Protein AF-A0A2G9PA50-F1 (afdb_monomer)

Solvent-accessible surface area (backbone atoms only — not comparable to full-atom values): 10195 Å² total; per-residue (Å²): 135,83,80,86,77,52,74,64,54,40,51,51,51,49,48,39,76,73,44,72,82,61,52,58,67,57,52,12,60,76,69,74,50,50,51,67,56,50,53,52,49,54,52,47,37,40,75,73,55,75,48,76,77,87,80,82,91,75,66,49,56,86,72,47,37,70,31,37,37,42,33,38,32,28,50,46,77,94,44,42,70,61,52,53,60,56,49,63,70,38,89,47,39,78,44,73,38,86,47,90,74,94,30,49,32,40,33,34,34,49,26,65,35,69,67,56,46,53,48,44,52,65,60,76,61,60,46,97,54,46,78,46,77,47,78,42,73,62,89,74,85,91,77,90,74,92,76,72,82,46,86,86,62,73,86,64,90,68,71,77,76,82,80,82,127

pLDDT: mean 89.15, std 16.82, range [33.66, 98.56]

Sequence (165 aa):
MHMELDTLDYNILHELERDSRTKLKTLARTLRTSITTVNNRIRKLRKEGIIQAFSAKLNYEELGYTVKAVIGVSIQKQHIITFETELSRHPNVTCVYDVTGTFDSVIVTRFRSVRELDSFLKTDLVRPYITETQTFIVLNTRKEDFRIPAAGTKLKKTGMPPIHS

Radius of gyration: 20.09 Å; Cα contacts (8 Å, |Δi|>4): 176; chains: 1; bounding box: 46×31×51 Å

Nearest PDB structures (foldseek):
  2zny-assembly2_C  TM=9.679E-01  e=2.237E-13  Pyrococcus horikoshii
  8q90-assembly1_B  TM=9.480E-01  e=1.544E-13  Haloferax mediterranei
  2cfx-assembly1_C  TM=8.971E-01  e=5.650E-13  Bacillus subtilis
  1i1g-assembly1_A  TM=9.157E-01  e=4.539E-11  Pyrococcus furiosus
  2dbb-assembly1_B  TM=9.017E-01  e=5.812E-11  Pyrococcus horikoshii OT3

Mean predicted aligned error: 6.85 Å

Structure (mmCIF, N/CA/C/O backbone):
data_AF-A0A2G9PA50-F1
#
_entry.id   AF-A0A2G9PA50-F1
#
loop_
_atom_site.group_PDB
_atom_site.id
_atom_site.type_symbol
_atom_site.label_atom_id
_atom_site.label_alt_id
_atom_site.label_comp_id
_atom_site.label_asym_id
_atom_site.label_entity_id
_atom_site.label_seq_id
_atom_site.pdbx_PDB_ins_code
_atom_site.Cartn_x
_atom_site.Cartn_y
_atom_site.Cartn_z
_atom_site.occupancy
_atom_site.B_iso_or_equiv
_atom_site.auth_seq_id
_atom_site.auth_comp_id
_atom_site.auth_asym_id
_atom_site.auth_atom_id
_atom_site.pdbx_PDB_model_num
ATOM 1 N N . MET A 1 1 ? 10.309 2.564 20.642 1.00 42.56 1 MET A N 1
ATOM 2 C CA . MET A 1 1 ? 9.505 2.412 21.874 1.00 42.56 1 MET A CA 1
ATOM 3 C C . MET A 1 1 ? 8.164 1.828 21.446 1.00 42.56 1 MET A C 1
ATOM 5 O O . MET A 1 1 ? 7.463 2.498 20.702 1.00 42.56 1 MET A O 1
ATOM 9 N N . HIS A 1 2 ? 7.858 0.570 21.771 1.00 57.62 2 HIS A N 1
ATOM 10 C CA . HIS A 1 2 ? 6.557 -0.019 21.432 1.00 57.62 2 HIS A CA 1
ATOM 11 C C . HIS A 1 2 ? 5.571 0.277 22.562 1.00 57.62 2 HIS A C 1
ATOM 13 O O . HIS A 1 2 ? 5.845 -0.049 23.713 1.00 57.62 2 HIS A O 1
ATOM 19 N N . MET A 1 3 ? 4.440 0.908 22.240 1.00 75.94 3 MET A N 1
ATOM 20 C CA . MET A 1 3 ? 3.298 0.937 23.149 1.00 75.94 3 MET A CA 1
ATOM 21 C C . MET A 1 3 ? 2.766 -0.490 23.292 1.00 75.94 3 MET A C 1
ATOM 23 O O . MET A 1 3 ? 2.434 -1.114 22.284 1.00 75.94 3 MET A O 1
ATOM 27 N N . GLU A 1 4 ? 2.655 -0.991 24.520 1.00 83.56 4 GLU A N 1
ATOM 28 C CA . GLU A 1 4 ? 1.897 -2.217 24.767 1.00 83.56 4 GLU A CA 1
ATOM 29 C C . GLU A 1 4 ? 0.411 -1.941 24.521 1.00 83.56 4 GLU A C 1
ATOM 31 O O . GLU A 1 4 ? -0.194 -1.070 25.154 1.00 83.56 4 GLU A O 1
ATOM 36 N N . LEU A 1 5 ? -0.148 -2.653 23.544 1.00 89.81 5 LEU A N 1
ATOM 37 C CA . LEU A 1 5 ? -1.568 -2.640 23.229 1.00 89.81 5 LEU A CA 1
ATOM 38 C C . LEU A 1 5 ? -2.284 -3.665 24.096 1.00 89.81 5 LEU A C 1
ATOM 40 O O . LEU A 1 5 ? -1.869 -4.823 24.164 1.00 89.81 5 LEU A O 1
ATOM 44 N N . ASP A 1 6 ? -3.382 -3.251 24.719 1.00 90.94 6 ASP A N 1
ATOM 45 C CA . ASP A 1 6 ? -4.252 -4.185 25.424 1.00 90.94 6 ASP A CA 1
ATOM 46 C C . ASP A 1 6 ? -5.339 -4.759 24.498 1.00 90.94 6 ASP A C 1
ATOM 48 O O . ASP A 1 6 ? -5.527 -4.347 23.349 1.00 90.94 6 ASP A O 1
ATOM 52 N N . THR A 1 7 ? -6.086 -5.740 25.004 1.00 91.06 7 THR A N 1
ATOM 53 C CA . THR A 1 7 ? -7.168 -6.401 24.261 1.00 91.06 7 THR A CA 1
ATOM 54 C C . THR A 1 7 ? -8.231 -5.419 23.758 1.00 91.06 7 THR A C 1
ATOM 56 O O . THR A 1 7 ? -8.817 -5.638 22.697 1.00 91.06 7 THR A O 1
ATOM 59 N N . LEU A 1 8 ? -8.507 -4.338 24.497 1.00 92.81 8 LEU A N 1
ATOM 60 C CA . LEU A 1 8 ? -9.480 -3.337 24.068 1.00 92.81 8 LEU A CA 1
ATOM 61 C C . LEU A 1 8 ? -8.948 -2.556 22.865 1.00 92.81 8 LEU A C 1
ATOM 63 O O . LEU A 1 8 ? -9.706 -2.336 21.923 1.00 92.81 8 LEU A O 1
ATOM 67 N N . ASP A 1 9 ? -7.668 -2.185 22.863 1.00 93.69 9 ASP A N 1
ATOM 68 C CA . ASP A 1 9 ? -7.044 -1.497 21.731 1.00 93.69 9 ASP A CA 1
ATOM 69 C C . ASP A 1 9 ? -7.093 -2.352 20.452 1.00 93.69 9 ASP A C 1
ATOM 71 O O . ASP A 1 9 ? -7.505 -1.858 19.400 1.00 93.69 9 ASP A O 1
ATOM 75 N N . TYR A 1 10 ? -6.776 -3.651 20.543 1.00 92.31 10 TYR A N 1
ATOM 76 C CA . TYR A 1 10 ? -6.896 -4.575 19.406 1.00 92.31 10 TYR A CA 1
ATOM 77 C C . TYR A 1 10 ? -8.334 -4.705 18.895 1.00 92.31 10 TYR A C 1
ATOM 79 O O . TYR A 1 10 ? -8.563 -4.683 17.686 1.00 92.31 10 TYR A O 1
ATOM 87 N N . ASN A 1 11 ? -9.318 -4.794 19.794 1.00 92.06 11 ASN A N 1
ATOM 88 C CA . ASN A 1 11 ? -10.723 -4.869 19.395 1.00 92.06 11 ASN A CA 1
ATOM 89 C C . ASN A 1 11 ? -11.213 -3.561 18.749 1.00 92.06 11 ASN A C 1
ATOM 91 O O . ASN A 1 11 ? -12.003 -3.601 17.807 1.00 92.06 11 ASN A O 1
ATOM 95 N N . ILE A 1 12 ? -10.737 -2.402 19.218 1.00 93.94 12 ILE A N 1
ATOM 96 C CA . ILE A 1 12 ? -11.018 -1.106 18.583 1.00 93.94 12 ILE A CA 1
ATOM 97 C C . ILE A 1 12 ? -10.452 -1.083 17.163 1.00 93.94 12 ILE A C 1
ATOM 99 O O . ILE A 1 12 ? -11.172 -0.718 16.236 1.00 93.94 12 ILE A O 1
ATOM 103 N N . LEU A 1 13 ? -9.191 -1.487 16.985 1.00 93.00 13 LEU A N 1
ATOM 104 C CA . LEU A 1 13 ? -8.556 -1.548 15.667 1.00 93.00 13 LEU A CA 1
ATOM 105 C C . LEU A 1 13 ? -9.328 -2.475 14.724 1.00 93.00 13 LEU A C 1
ATOM 107 O O . LEU A 1 13 ? -9.636 -2.075 13.606 1.00 93.00 13 LEU A O 1
ATOM 111 N N . HIS A 1 14 ? -9.728 -3.655 15.203 1.00 90.94 14 HIS A N 1
ATOM 112 C CA . HIS A 1 14 ? -10.507 -4.615 14.423 1.00 90.94 14 HIS A CA 1
ATOM 1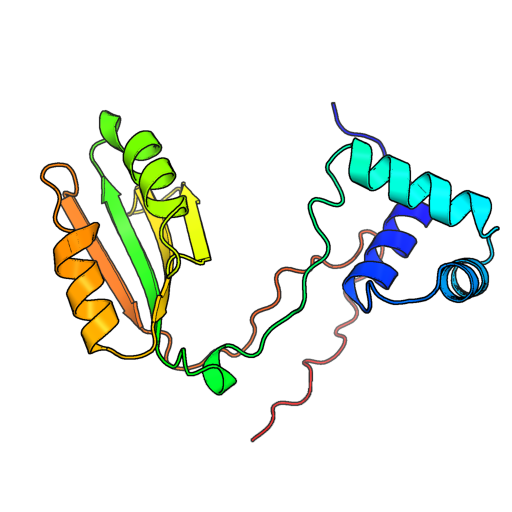13 C C . HIS A 1 14 ? -11.841 -4.039 13.925 1.00 90.94 14 HIS A C 1
ATOM 115 O O . HIS A 1 14 ? -12.188 -4.165 12.751 1.00 90.94 14 HIS A O 1
ATOM 121 N N . GLU A 1 15 ? -12.593 -3.376 14.805 1.00 91.62 15 GLU A N 1
ATOM 122 C CA . GLU A 1 15 ? -13.871 -2.770 14.428 1.00 91.62 15 GLU A CA 1
ATOM 123 C C . GLU A 1 15 ? -13.689 -1.599 13.449 1.00 91.62 15 GLU A C 1
ATOM 125 O O . GLU A 1 15 ? -14.478 -1.454 12.513 1.00 91.62 15 GLU A O 1
ATOM 130 N N . LEU A 1 16 ? -12.635 -0.792 13.616 1.00 92.25 16 LEU A N 1
ATOM 131 C CA . LEU A 1 16 ? -12.330 0.330 12.723 1.00 92.25 16 LEU A CA 1
ATOM 132 C C . LEU A 1 16 ? -11.808 -0.116 11.350 1.00 92.25 16 LEU A C 1
ATOM 134 O O . LEU A 1 16 ? -12.130 0.521 10.350 1.00 92.25 16 LEU A O 1
ATOM 138 N N . GLU A 1 17 ? -11.041 -1.205 11.277 1.00 91.00 17 GLU A N 1
ATOM 139 C CA . GLU A 1 17 ? -10.624 -1.823 10.010 1.00 91.00 17 GLU A CA 1
ATOM 140 C C . GLU A 1 17 ? -11.799 -2.435 9.235 1.00 91.00 17 GLU A C 1
ATOM 142 O O . GLU A 1 17 ? -11.739 -2.595 8.008 1.00 91.00 17 GLU A O 1
ATOM 147 N N . ARG A 1 18 ? -12.870 -2.811 9.943 1.00 88.25 18 ARG A N 1
ATOM 148 C CA . ARG A 1 18 ? -14.111 -3.283 9.329 1.00 88.25 18 ARG A CA 1
ATOM 149 C C . ARG A 1 18 ? -14.952 -2.122 8.810 1.00 88.25 18 ARG A C 1
ATOM 151 O O . ARG A 1 18 ? -15.366 -2.157 7.655 1.00 88.25 18 ARG A O 1
ATOM 158 N N . ASP A 1 19 ? -15.214 -1.129 9.656 1.00 90.56 19 ASP A N 1
ATOM 159 C CA . ASP A 1 19 ? -15.923 0.095 9.284 1.00 90.56 19 ASP A CA 1
ATOM 160 C C . ASP A 1 19 ? -15.496 1.267 10.178 1.00 90.56 19 ASP A C 1
ATOM 162 O O . ASP A 1 19 ? -15.993 1.466 11.294 1.00 90.56 19 ASP A O 1
ATOM 166 N N . SER A 1 20 ? -14.608 2.102 9.642 1.00 92.44 20 SER A N 1
ATOM 167 C CA . SER A 1 20 ? -14.090 3.292 10.317 1.00 92.44 20 SER A CA 1
ATOM 168 C C . SER A 1 20 ? -15.137 4.393 10.522 1.00 92.44 20 SER A C 1
ATOM 170 O O . SER A 1 20 ? -14.916 5.303 11.323 1.00 92.44 20 SER A O 1
ATOM 172 N N . ARG A 1 21 ? -16.293 4.319 9.845 1.00 93.94 21 ARG A N 1
ATOM 173 C CA . ARG A 1 21 ? -17.409 5.269 9.995 1.00 93.94 21 ARG A CA 1
ATOM 174 C C . ARG A 1 21 ? -18.371 4.874 11.115 1.00 93.94 21 ARG A C 1
ATOM 176 O O . ARG A 1 21 ? -19.328 5.609 11.385 1.00 93.94 21 ARG A O 1
ATOM 183 N N . THR A 1 22 ? -18.131 3.747 11.786 1.00 93.69 22 THR A N 1
ATOM 184 C CA . THR A 1 22 ? -18.955 3.295 12.908 1.00 93.69 22 THR A CA 1
ATOM 185 C C . THR A 1 22 ? -19.028 4.371 13.995 1.00 93.69 22 THR A C 1
ATOM 187 O O . THR A 1 22 ? -18.018 4.859 14.502 1.00 93.69 22 THR A O 1
ATOM 190 N N . LYS A 1 23 ? -20.250 4.736 14.407 1.00 96.06 23 LYS A N 1
ATOM 191 C CA . LYS A 1 23 ? -20.467 5.724 15.477 1.00 96.06 23 LYS A CA 1
ATOM 192 C C . LYS A 1 23 ? -19.811 5.251 16.780 1.00 96.06 23 LYS A C 1
ATOM 194 O O . LYS A 1 23 ? -20.035 4.118 17.204 1.00 96.06 23 LYS A O 1
ATOM 199 N N . LEU A 1 24 ? -19.127 6.153 17.492 1.00 96.50 24 LEU A N 1
ATOM 200 C CA . LEU A 1 24 ? -18.477 5.848 18.780 1.00 96.50 24 LEU A CA 1
ATOM 201 C C . LEU A 1 24 ? -19.429 5.217 19.809 1.00 96.50 24 LEU A C 1
ATOM 203 O O . LEU A 1 24 ? -19.030 4.323 20.546 1.00 96.50 24 LEU A O 1
ATOM 207 N N . LYS A 1 25 ? -20.704 5.633 19.832 1.00 97.06 25 LYS A N 1
ATOM 208 C CA . LYS A 1 25 ? -21.742 5.026 20.686 1.00 97.06 25 LYS A CA 1
ATOM 209 C C . LYS A 1 25 ? -21.957 3.542 20.376 1.00 97.06 25 LYS A C 1
ATOM 211 O O . LYS A 1 25 ? -22.135 2.744 21.292 1.00 97.06 25 LYS A O 1
ATOM 216 N N . THR A 1 26 ? -21.939 3.179 19.096 1.00 96.12 26 THR A N 1
ATOM 217 C CA . THR A 1 26 ? -22.078 1.791 18.648 1.00 96.12 26 THR A CA 1
ATOM 218 C C . THR A 1 26 ? -20.839 0.988 19.023 1.00 96.12 26 THR A C 1
ATOM 220 O O . THR A 1 26 ? -20.992 -0.060 19.638 1.00 96.12 26 THR A O 1
ATOM 223 N N . LEU A 1 27 ? -19.639 1.515 18.746 1.00 95.50 27 LEU A N 1
ATOM 224 C CA . LEU A 1 27 ? -18.365 0.900 19.143 1.00 95.50 27 LEU A CA 1
ATOM 225 C C . LEU A 1 27 ? -18.314 0.630 20.650 1.00 95.50 27 LEU A C 1
ATOM 227 O O . LEU A 1 27 ? -18.071 -0.494 21.069 1.00 95.50 27 LEU A O 1
ATOM 231 N N . ALA A 1 28 ? -18.617 1.638 21.469 1.00 96.81 28 ALA A N 1
ATOM 232 C CA . ALA A 1 28 ? -18.623 1.528 22.925 1.00 96.81 28 ALA A CA 1
ATOM 233 C C . ALA A 1 28 ? -19.580 0.436 23.424 1.00 96.81 28 ALA A C 1
ATOM 235 O O . ALA A 1 28 ? -19.211 -0.375 24.272 1.00 96.81 28 ALA A O 1
ATOM 236 N N . ARG A 1 29 ? -20.786 0.360 22.843 1.00 96.50 29 ARG A N 1
ATOM 237 C CA . ARG A 1 29 ? -21.761 -0.693 23.151 1.00 96.50 29 ARG A CA 1
ATOM 238 C C . ARG A 1 29 ? -21.244 -2.082 22.762 1.00 96.50 29 ARG A C 1
ATOM 240 O O . ARG A 1 29 ? -21.337 -2.995 23.575 1.00 96.50 29 ARG A O 1
ATOM 247 N N . THR A 1 30 ? -20.701 -2.240 21.553 1.00 93.38 30 THR A N 1
ATOM 248 C CA . THR A 1 30 ? -20.140 -3.514 21.065 1.00 93.38 30 THR A CA 1
ATOM 249 C C . THR A 1 30 ? -18.985 -3.986 21.948 1.00 93.38 30 THR A C 1
ATOM 251 O O . THR A 1 30 ? -18.931 -5.150 22.331 1.00 93.38 30 THR A O 1
ATOM 254 N N . LEU A 1 31 ? -18.107 -3.060 22.335 1.00 95.00 31 LEU A N 1
ATOM 255 C CA . LEU A 1 31 ? -16.908 -3.319 23.131 1.00 95.00 31 LEU A CA 1
ATOM 256 C C . LEU A 1 31 ? -17.161 -3.310 24.646 1.00 95.00 31 LEU A C 1
ATOM 258 O O . LEU A 1 31 ? -16.215 -3.433 25.420 1.00 95.00 31 LEU A O 1
ATOM 262 N N . ARG A 1 32 ? -18.423 -3.154 25.074 1.00 95.69 32 ARG A N 1
ATOM 263 C CA . ARG A 1 32 ? -18.851 -3.119 26.484 1.00 95.69 32 ARG A CA 1
ATOM 264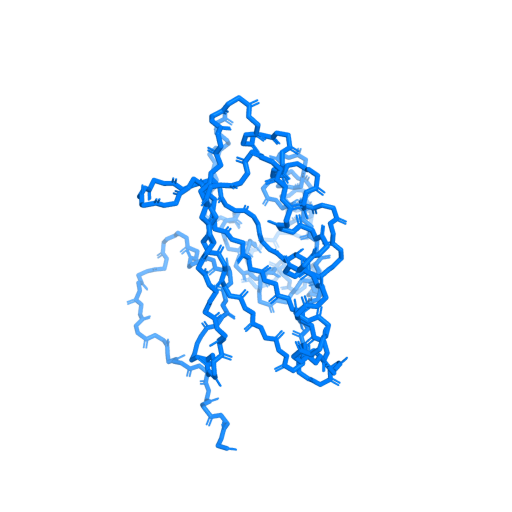 C C . ARG A 1 32 ? -18.028 -2.142 27.333 1.00 95.69 32 ARG A C 1
ATOM 266 O O . ARG A 1 32 ? -17.608 -2.456 28.443 1.00 95.69 32 ARG A O 1
ATOM 273 N N . THR A 1 33 ? -17.798 -0.944 26.803 1.00 96.75 33 THR A N 1
ATOM 274 C CA . THR A 1 33 ? -17.052 0.125 27.480 1.00 96.75 33 THR A CA 1
ATOM 275 C C . THR A 1 33 ? -17.734 1.482 27.289 1.00 96.75 33 THR A C 1
ATOM 277 O O . THR A 1 33 ? -18.768 1.588 26.630 1.00 96.75 33 THR A O 1
ATOM 280 N N . SER A 1 34 ? -17.189 2.541 27.889 1.00 97.81 34 SER A N 1
ATOM 281 C CA . SER A 1 34 ? -17.743 3.891 27.756 1.00 97.81 34 SER A CA 1
ATOM 282 C C . SER A 1 34 ? -17.338 4.550 26.430 1.00 97.81 34 SER A C 1
ATOM 284 O O . SER A 1 34 ? -16.262 4.291 25.886 1.00 97.81 34 SER A O 1
ATOM 286 N N . ILE A 1 35 ? -18.174 5.466 25.928 1.00 97.94 35 ILE A N 1
ATOM 287 C CA . ILE A 1 35 ? -17.863 6.282 24.738 1.00 97.94 35 ILE A CA 1
ATOM 288 C C . ILE A 1 35 ? -16.568 7.073 24.952 1.00 97.94 35 ILE A C 1
ATOM 290 O O . ILE A 1 35 ? -15.726 7.140 24.056 1.00 97.94 35 ILE A O 1
ATOM 294 N N . THR A 1 36 ? -16.391 7.631 26.153 1.00 97.88 36 THR A N 1
ATOM 295 C CA . THR A 1 36 ? -15.194 8.380 26.546 1.00 97.88 36 THR A CA 1
ATOM 296 C C . THR A 1 36 ? -13.944 7.508 26.468 1.00 97.88 36 THR A C 1
ATOM 298 O O . THR A 1 36 ? -12.935 7.944 25.919 1.00 97.88 36 THR A O 1
ATOM 301 N N . THR A 1 37 ? -14.021 6.256 26.933 1.00 97.50 37 THR A N 1
ATOM 302 C CA . THR A 1 37 ? -12.912 5.294 26.862 1.00 97.50 37 THR A CA 1
ATOM 303 C C . THR A 1 37 ? -12.523 5.013 25.413 1.00 97.50 37 THR A C 1
ATOM 305 O O . THR A 1 37 ? -11.357 5.194 25.069 1.00 97.50 37 THR A O 1
ATOM 308 N N . VAL A 1 38 ? -13.478 4.651 24.542 1.00 97.50 38 VAL A N 1
ATOM 309 C CA . VAL A 1 38 ? -13.202 4.397 23.111 1.00 97.50 38 VAL A CA 1
ATOM 310 C C . VAL A 1 38 ? -12.569 5.620 22.450 1.00 97.50 38 VAL A C 1
ATOM 312 O O . VAL A 1 38 ? -11.546 5.502 21.780 1.00 97.50 38 VAL A O 1
ATOM 315 N N . ASN A 1 39 ? -13.139 6.807 22.667 1.00 97.75 39 ASN A N 1
ATOM 316 C CA . ASN A 1 39 ? -12.628 8.044 22.082 1.00 97.75 39 ASN A CA 1
ATOM 317 C C . ASN A 1 39 ? -11.185 8.339 22.529 1.00 97.75 39 ASN A C 1
ATOM 319 O O . ASN A 1 39 ? -10.339 8.686 21.706 1.00 97.75 39 ASN A O 1
ATOM 323 N N . ASN A 1 40 ? -10.883 8.157 23.818 1.00 97.56 40 ASN A N 1
ATOM 324 C CA . ASN A 1 40 ? -9.537 8.351 24.354 1.00 97.56 40 ASN A CA 1
ATOM 325 C C . ASN A 1 40 ? -8.540 7.336 23.778 1.00 97.56 40 ASN A C 1
ATOM 327 O O . ASN A 1 40 ? -7.434 7.729 23.407 1.00 97.56 40 ASN A O 1
ATOM 331 N N . ARG A 1 41 ? -8.932 6.061 23.635 1.00 96.50 41 ARG A N 1
ATOM 332 C CA . ARG A 1 41 ? -8.091 5.030 23.005 1.00 96.50 41 ARG A CA 1
ATOM 333 C C . ARG A 1 41 ? -7.803 5.341 21.542 1.00 96.50 41 ARG A C 1
ATOM 335 O O . ARG A 1 41 ? -6.640 5.360 21.161 1.00 96.50 41 ARG A O 1
ATOM 342 N N . ILE A 1 42 ? -8.813 5.692 20.743 1.00 96.56 42 ILE A N 1
ATOM 3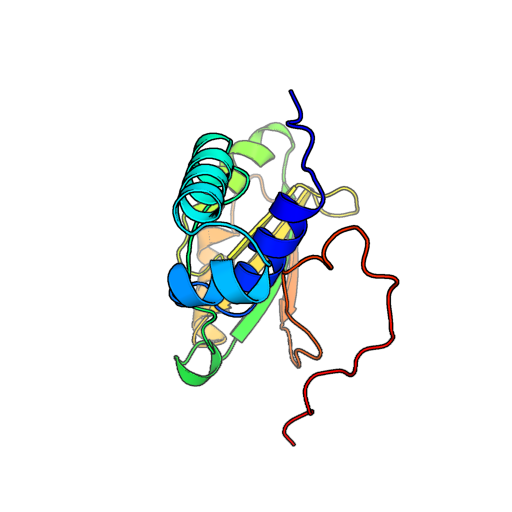43 C CA . ILE A 1 42 ? -8.616 6.068 19.331 1.00 96.56 42 ILE A CA 1
ATOM 344 C C . ILE A 1 42 ? -7.674 7.270 19.212 1.00 96.56 42 ILE A C 1
ATOM 346 O O . ILE A 1 42 ? -6.761 7.262 18.388 1.00 96.56 42 ILE A O 1
ATOM 350 N N . ARG A 1 43 ? -7.852 8.303 20.046 1.00 96.62 43 ARG A N 1
ATOM 351 C CA . ARG A 1 43 ? -6.949 9.466 20.067 1.00 96.62 43 ARG A CA 1
ATOM 352 C C . ARG A 1 43 ? -5.514 9.072 20.404 1.00 96.62 43 ARG A C 1
ATOM 354 O O . ARG A 1 43 ? -4.601 9.546 19.735 1.00 96.62 43 ARG A O 1
ATOM 361 N N . LYS A 1 44 ? -5.322 8.199 21.398 1.00 95.94 44 LYS A N 1
ATOM 362 C CA . LYS A 1 44 ? -4.004 7.668 21.765 1.00 95.94 44 LYS A CA 1
ATOM 363 C C . LYS A 1 44 ? -3.387 6.886 20.602 1.00 95.94 44 LYS A C 1
ATOM 365 O O . LYS A 1 44 ? -2.299 7.229 20.171 1.00 95.94 44 LYS A O 1
ATOM 370 N N . LEU A 1 45 ? -4.111 5.927 20.025 1.00 95.00 45 LEU A N 1
ATOM 371 C CA . LEU A 1 45 ? -3.656 5.113 18.889 1.00 95.00 45 LEU A CA 1
ATOM 372 C C . LEU A 1 45 ? -3.248 5.961 17.674 1.00 95.00 45 LEU A C 1
ATOM 374 O O . LEU A 1 45 ? -2.284 5.632 16.991 1.00 95.00 45 LEU A O 1
ATOM 378 N N . ARG A 1 46 ? -3.949 7.072 17.417 1.00 95.38 46 ARG A N 1
ATOM 379 C CA . ARG A 1 46 ? -3.561 8.045 16.383 1.00 95.38 46 ARG A CA 1
ATOM 380 C C . ARG A 1 46 ? -2.313 8.835 16.759 1.00 95.38 46 ARG A C 1
ATOM 382 O O . ARG A 1 46 ? -1.434 9.001 15.924 1.00 95.38 46 ARG A O 1
ATOM 389 N N . LYS A 1 47 ? -2.238 9.331 17.998 1.00 95.38 47 LYS A N 1
ATOM 390 C CA . LYS A 1 47 ? -1.084 10.097 18.493 1.00 95.38 47 LYS A CA 1
ATOM 391 C C . LYS A 1 47 ? 0.205 9.274 18.429 1.00 95.38 47 LYS A C 1
ATOM 393 O O . LYS A 1 47 ? 1.240 9.811 18.063 1.00 95.38 47 LYS A O 1
ATOM 398 N N . GLU A 1 48 ? 0.115 7.984 18.735 1.00 94.12 48 GLU A N 1
ATOM 399 C CA . GLU A 1 48 ? 1.237 7.039 18.692 1.00 94.12 48 GLU A CA 1
ATOM 400 C C . GLU A 1 48 ? 1.525 6.496 17.276 1.00 94.12 48 GLU A C 1
ATOM 402 O O . GLU A 1 48 ? 2.382 5.635 17.109 1.00 94.12 48 GLU A O 1
ATOM 407 N N . GLY A 1 49 ? 0.806 6.956 16.244 1.00 93.12 49 GLY A N 1
ATOM 408 C CA . GLY A 1 49 ? 1.040 6.560 14.849 1.00 93.12 49 GLY A CA 1
ATOM 409 C C . GLY A 1 49 ? 0.580 5.146 14.477 1.00 93.12 49 GLY A C 1
ATOM 410 O O . GLY A 1 49 ? 0.836 4.705 13.361 1.00 93.12 49 GLY A O 1
ATOM 411 N N . ILE A 1 50 ? -0.121 4.441 15.370 1.00 93.06 50 ILE A N 1
ATOM 412 C CA . ILE A 1 50 ? -0.663 3.097 15.107 1.00 93.06 50 ILE A CA 1
ATOM 413 C C . ILE A 1 50 ? -1.837 3.183 14.132 1.00 93.06 50 ILE A C 1
ATOM 415 O O . ILE A 1 50 ? -1.909 2.424 13.171 1.00 93.06 50 ILE A O 1
ATOM 419 N N . ILE A 1 51 ? -2.738 4.146 14.344 1.00 93.69 51 ILE A N 1
ATOM 420 C CA . ILE A 1 51 ? -3.703 4.542 13.315 1.00 93.69 51 ILE A CA 1
ATOM 421 C C . ILE A 1 51 ? -3.065 5.667 12.509 1.00 93.69 51 ILE A C 1
ATOM 423 O O . ILE A 1 51 ? -3.085 6.827 12.926 1.00 93.69 51 ILE A O 1
ATOM 427 N N . GLN A 1 52 ? -2.518 5.316 11.349 1.00 93.69 52 GLN A N 1
ATOM 428 C CA . GLN A 1 52 ? -1.865 6.269 10.452 1.00 93.69 52 GLN A CA 1
ATOM 429 C C . GLN A 1 52 ? -2.880 7.143 9.704 1.00 93.69 52 GLN A C 1
ATOM 431 O O . GLN A 1 52 ? -2.694 8.351 9.576 1.00 93.69 52 GLN A O 1
ATOM 436 N N . ALA A 1 53 ? -3.982 6.550 9.237 1.00 93.00 53 ALA A N 1
ATOM 437 C CA . ALA A 1 53 ? -5.022 7.251 8.495 1.00 93.00 53 ALA A CA 1
ATOM 438 C C . ALA A 1 53 ? -6.368 6.515 8.564 1.00 93.00 53 ALA A C 1
ATOM 440 O O . ALA A 1 53 ? -6.436 5.331 8.886 1.00 93.00 53 ALA A O 1
ATOM 441 N N . PHE A 1 54 ? -7.436 7.228 8.204 1.00 92.19 54 PHE A N 1
ATOM 442 C CA . PHE A 1 54 ? -8.719 6.633 7.836 1.00 92.19 54 PHE A CA 1
ATOM 443 C C . PHE A 1 54 ? -8.937 6.876 6.347 1.00 92.19 54 PHE A C 1
ATOM 445 O O . PHE A 1 54 ? -8.948 8.026 5.909 1.00 92.19 54 PHE A O 1
ATOM 452 N N . SER A 1 55 ? -9.103 5.808 5.575 1.00 91.56 55 SER A N 1
ATOM 453 C CA . SER A 1 55 ? -9.275 5.875 4.125 1.00 91.56 55 SER A CA 1
ATOM 454 C C . SER A 1 55 ? -10.412 4.969 3.661 1.00 91.56 55 SER A C 1
ATOM 456 O O . SER A 1 55 ? -10.853 4.064 4.374 1.00 91.56 55 SER A O 1
ATOM 458 N N . ALA A 1 56 ? -10.918 5.245 2.461 1.00 91.25 56 ALA A N 1
ATOM 459 C CA . ALA A 1 56 ? -11.864 4.368 1.790 1.00 91.25 56 ALA A CA 1
ATOM 460 C C . ALA A 1 56 ? -11.111 3.252 1.053 1.00 91.25 56 ALA A C 1
ATOM 462 O O . ALA A 1 56 ? -10.094 3.506 0.406 1.00 91.25 56 ALA A O 1
ATOM 463 N N . LYS A 1 57 ? -11.641 2.025 1.100 1.00 89.88 57 LYS A N 1
ATOM 464 C CA . LYS A 1 57 ? -11.212 0.948 0.203 1.00 89.88 57 LYS A CA 1
ATOM 465 C C . LYS A 1 57 ? -11.914 1.139 -1.139 1.00 89.88 57 LYS A C 1
ATOM 467 O O . LYS A 1 57 ? -13.129 0.984 -1.222 1.00 89.88 57 LYS A O 1
ATOM 472 N N . LEU A 1 58 ? -11.152 1.508 -2.162 1.00 91.94 58 LEU A N 1
ATOM 473 C CA . LEU A 1 58 ? -11.676 1.804 -3.494 1.00 91.94 58 LEU A CA 1
ATOM 474 C C . LEU A 1 58 ? -11.611 0.570 -4.396 1.00 91.94 58 LEU A C 1
ATOM 476 O O . LEU A 1 58 ? -10.654 -0.204 -4.326 1.00 91.94 58 LEU A O 1
ATOM 480 N N . ASN A 1 59 ? -12.610 0.416 -5.265 1.00 92.56 59 ASN A N 1
ATOM 481 C CA . ASN A 1 59 ? -12.509 -0.480 -6.409 1.00 92.56 59 ASN A CA 1
ATOM 482 C C . ASN A 1 59 ? -11.819 0.277 -7.552 1.00 92.56 59 ASN A C 1
ATOM 484 O O . ASN A 1 59 ? -12.425 1.129 -8.192 1.00 92.56 59 ASN A O 1
ATOM 488 N N . TYR A 1 60 ? -10.532 0.007 -7.760 1.00 92.94 60 TYR A N 1
ATOM 489 C CA . TYR A 1 60 ? -9.726 0.710 -8.758 1.00 92.94 60 TYR A CA 1
ATOM 490 C C . TYR A 1 60 ? -10.129 0.381 -10.201 1.00 92.94 60 TYR A C 1
ATOM 492 O O . TYR A 1 60 ? -10.030 1.258 -11.058 1.00 92.94 60 TYR A O 1
ATOM 500 N N . GLU A 1 61 ? -10.619 -0.833 -10.462 1.00 91.69 61 GLU A N 1
ATOM 501 C CA . GLU A 1 61 ? -11.055 -1.252 -11.801 1.00 91.69 61 GLU A CA 1
ATOM 502 C C . GLU A 1 61 ? -12.276 -0.441 -12.254 1.00 91.69 61 GLU A C 1
ATOM 504 O O . GLU A 1 61 ? -12.268 0.119 -13.347 1.00 91.69 61 GLU A O 1
ATOM 509 N N . GLU A 1 62 ? -13.255 -0.247 -11.365 1.00 94.94 62 GLU A N 1
ATOM 510 C CA . GLU A 1 62 ? -14.436 0.609 -11.599 1.00 94.94 62 GLU A CA 1
ATOM 511 C C . GLU A 1 62 ? -14.077 2.093 -11.776 1.00 94.94 62 GLU A C 1
ATOM 513 O O . GLU A 1 62 ? -14.821 2.867 -12.373 1.00 94.94 62 GLU A O 1
ATOM 518 N N . LEU A 1 63 ? -12.910 2.509 -11.275 1.00 95.50 63 LEU A N 1
ATOM 519 C CA . LEU A 1 63 ? -12.360 3.853 -11.479 1.00 95.50 63 LEU A CA 1
ATOM 520 C C . LEU A 1 63 ? -11.501 3.956 -12.754 1.00 95.50 63 LEU A C 1
ATOM 522 O O . LEU A 1 63 ? -10.862 4.986 -12.990 1.00 95.50 63 LEU A O 1
ATOM 526 N N . GLY A 1 64 ? -11.468 2.898 -13.569 1.00 96.12 64 GLY A N 1
ATOM 527 C CA . GLY A 1 64 ? -10.765 2.834 -14.846 1.00 96.12 64 GLY A CA 1
ATOM 528 C C . GLY A 1 64 ? -9.291 2.443 -14.753 1.00 96.12 64 GLY A C 1
ATOM 529 O O . GLY A 1 64 ? -8.620 2.441 -15.780 1.00 96.12 64 GLY A O 1
ATOM 530 N N . TYR A 1 65 ? -8.762 2.105 -13.572 1.00 97.06 65 TYR A N 1
ATOM 531 C CA . TYR A 1 65 ? -7.391 1.605 -13.415 1.00 97.06 65 TYR A CA 1
ATOM 532 C C . TYR A 1 65 ? -7.340 0.099 -13.685 1.00 97.06 65 TYR A C 1
ATOM 534 O O . TYR A 1 65 ? -7.300 -0.717 -12.765 1.00 97.06 65 TYR A O 1
ATOM 542 N N . THR A 1 66 ? -7.370 -0.260 -14.964 1.00 95.75 66 THR A N 1
ATOM 543 C CA . THR A 1 66 ? -7.468 -1.650 -15.434 1.00 95.75 66 THR A CA 1
ATOM 544 C C . THR A 1 66 ? -6.127 -2.378 -15.513 1.00 95.75 66 THR A C 1
ATOM 546 O O . THR A 1 66 ? -6.096 -3.589 -15.710 1.00 95.75 66 THR A O 1
ATOM 549 N N . VAL A 1 67 ? -5.004 -1.670 -15.357 1.00 98.25 67 VAL A N 1
ATOM 550 C CA . VAL A 1 67 ? -3.663 -2.259 -15.428 1.00 98.25 67 VAL A CA 1
ATOM 551 C C . VAL A 1 67 ? -2.975 -2.122 -14.086 1.00 98.25 67 VAL A C 1
ATOM 553 O O . VAL A 1 67 ? -2.660 -1.021 -13.646 1.00 98.25 67 VAL A O 1
ATOM 556 N N . LYS A 1 68 ? -2.684 -3.250 -13.447 1.00 98.25 68 LYS A N 1
ATOM 557 C CA . LYS A 1 68 ? -1.845 -3.314 -12.252 1.00 98.25 68 LYS A CA 1
ATOM 558 C C . LYS A 1 68 ? -0.550 -4.035 -12.594 1.00 98.25 68 LYS A C 1
ATOM 560 O O . LYS A 1 68 ? -0.595 -5.107 -13.195 1.00 98.25 68 LYS A O 1
ATOM 565 N N . ALA A 1 69 ? 0.588 -3.478 -12.195 1.00 98.50 69 ALA A N 1
ATOM 566 C CA . ALA A 1 69 ? 1.884 -4.110 -12.414 1.00 98.50 69 ALA A CA 1
ATOM 567 C C . ALA A 1 69 ? 2.709 -4.172 -11.127 1.00 98.50 69 ALA A C 1
ATOM 569 O O . ALA A 1 69 ? 2.697 -3.242 -10.320 1.00 98.50 69 ALA A O 1
ATOM 570 N N . VAL A 1 70 ? 3.418 -5.283 -10.951 1.00 98.56 70 VAL A N 1
ATOM 571 C CA . VAL A 1 70 ? 4.460 -5.464 -9.938 1.00 98.56 70 VAL A CA 1
ATOM 572 C C . VAL A 1 70 ? 5.794 -5.428 -10.664 1.00 98.56 70 VAL A C 1
ATOM 574 O O . VAL A 1 70 ? 5.972 -6.150 -11.641 1.00 98.56 70 VAL A O 1
ATOM 577 N N . ILE A 1 71 ? 6.706 -4.570 -10.229 1.00 98.56 71 ILE A N 1
ATOM 578 C CA . ILE A 1 71 ? 7.955 -4.304 -10.937 1.00 98.56 71 ILE A CA 1
ATOM 579 C C . ILE A 1 71 ? 9.114 -4.508 -9.970 1.00 98.56 71 ILE A C 1
ATOM 581 O O . ILE A 1 71 ? 9.191 -3.812 -8.959 1.00 98.56 71 ILE A O 1
ATOM 585 N N . GLY A 1 72 ? 9.990 -5.462 -10.271 1.00 98.44 72 GLY A N 1
ATOM 586 C CA . GLY A 1 72 ? 11.296 -5.588 -9.629 1.00 98.44 72 GLY A CA 1
ATOM 587 C C . GLY A 1 72 ? 12.297 -4.654 -10.301 1.00 98.44 72 GLY A C 1
ATOM 588 O O . GLY A 1 72 ? 12.310 -4.566 -11.532 1.00 98.44 72 GLY A O 1
ATOM 589 N N . VAL A 1 73 ? 13.100 -3.942 -9.512 1.00 98.25 73 VAL A N 1
ATOM 590 C CA . VAL A 1 73 ? 14.100 -2.984 -10.002 1.00 98.25 73 VAL A CA 1
ATOM 591 C C . VAL A 1 73 ? 15.421 -3.205 -9.275 1.00 98.25 73 VAL A C 1
ATOM 593 O O . VAL A 1 73 ? 15.464 -3.196 -8.045 1.00 98.25 73 VAL A O 1
ATOM 596 N N . SER A 1 74 ? 16.493 -3.377 -10.044 1.00 97.88 74 SER A N 1
ATOM 597 C CA . SER A 1 74 ? 17.865 -3.417 -9.535 1.00 97.88 74 SER A CA 1
ATOM 598 C C . SER A 1 74 ? 18.519 -2.053 -9.736 1.00 97.88 74 SER A C 1
ATOM 600 O O . SER A 1 74 ? 18.464 -1.474 -10.826 1.00 97.88 74 SER A O 1
ATOM 602 N N . ILE A 1 75 ? 19.098 -1.513 -8.669 1.00 97.31 75 ILE A N 1
ATOM 603 C CA . ILE A 1 75 ? 19.524 -0.122 -8.545 1.00 97.31 75 ILE A CA 1
ATOM 604 C C . ILE A 1 75 ? 20.919 -0.098 -7.928 1.00 97.31 75 ILE A C 1
ATOM 606 O O . ILE A 1 75 ? 21.214 -0.769 -6.944 1.00 97.31 75 ILE A O 1
ATOM 610 N N . GLN A 1 76 ? 21.801 0.743 -8.459 1.00 97.06 76 GLN A N 1
ATOM 611 C CA . GLN A 1 76 ? 23.097 0.969 -7.826 1.00 97.06 76 GLN A CA 1
ATOM 612 C C . GLN A 1 76 ? 22.920 1.478 -6.385 1.00 97.06 76 GLN A C 1
ATOM 614 O O . GLN A 1 76 ? 22.209 2.456 -6.149 1.00 97.06 76 GLN A O 1
ATOM 619 N N . LYS A 1 77 ? 23.609 0.843 -5.428 1.00 93.88 77 LYS A N 1
ATOM 620 C CA . LYS A 1 77 ? 23.391 1.007 -3.977 1.00 93.88 77 LYS A CA 1
ATOM 621 C C . LYS A 1 77 ? 23.268 2.452 -3.496 1.00 93.88 77 LYS A C 1
ATOM 623 O O . LYS A 1 77 ? 22.402 2.755 -2.682 1.00 93.88 77 LYS A O 1
ATOM 628 N N . GLN A 1 78 ? 24.107 3.355 -3.999 1.00 96.50 78 GLN A N 1
ATOM 629 C CA . GLN A 1 78 ? 24.108 4.759 -3.584 1.00 96.50 78 GLN A CA 1
ATOM 630 C C . GLN A 1 78 ? 22.862 5.552 -4.027 1.00 96.50 78 GLN A C 1
ATOM 632 O O . GLN A 1 78 ? 22.654 6.665 -3.551 1.00 96.50 78 GLN A O 1
ATOM 637 N N . HIS A 1 79 ? 22.038 4.997 -4.922 1.00 97.06 79 HIS A N 1
ATOM 638 C CA . HIS A 1 79 ? 20.846 5.642 -5.475 1.00 97.06 79 HIS A CA 1
ATOM 639 C C . HIS A 1 79 ? 19.519 5.038 -4.991 1.00 97.06 79 HIS A C 1
ATOM 641 O O . HIS A 1 79 ? 18.490 5.664 -5.236 1.00 97.06 79 HIS A O 1
ATOM 647 N N . ILE A 1 80 ? 19.525 3.893 -4.288 1.00 95.81 80 ILE A N 1
ATOM 648 C CA . ILE A 1 80 ? 18.308 3.170 -3.855 1.00 95.81 80 ILE A CA 1
ATOM 649 C C . ILE A 1 80 ? 17.343 4.106 -3.117 1.00 95.81 80 ILE A C 1
ATOM 651 O O . ILE A 1 80 ? 16.259 4.398 -3.614 1.00 95.81 80 ILE A O 1
ATOM 655 N N . ILE A 1 81 ? 17.775 4.675 -1.986 1.00 96.81 81 ILE A N 1
ATOM 656 C CA . ILE A 1 81 ? 16.914 5.504 -1.125 1.00 96.81 81 ILE A CA 1
ATOM 657 C C . ILE A 1 81 ? 16.369 6.720 -1.883 1.00 96.81 81 ILE A C 1
ATOM 659 O O . ILE A 1 81 ? 15.199 7.085 -1.740 1.00 96.81 81 ILE A O 1
ATOM 663 N N . THR A 1 82 ? 17.210 7.374 -2.690 1.00 96.75 82 THR A N 1
ATOM 664 C CA . THR A 1 82 ? 16.803 8.548 -3.473 1.00 96.75 82 THR A CA 1
ATOM 665 C C . THR A 1 82 ? 15.745 8.176 -4.504 1.00 96.75 82 THR A C 1
ATOM 667 O O . THR A 1 82 ? 14.727 8.861 -4.594 1.00 96.75 82 THR A O 1
ATOM 670 N N . PHE A 1 83 ? 15.962 7.084 -5.238 1.00 96.25 83 PHE A N 1
ATOM 671 C CA . PHE A 1 83 ? 15.026 6.582 -6.233 1.00 96.25 83 PHE A CA 1
ATOM 672 C C . PHE A 1 83 ? 13.688 6.181 -5.604 1.00 96.25 83 PHE A C 1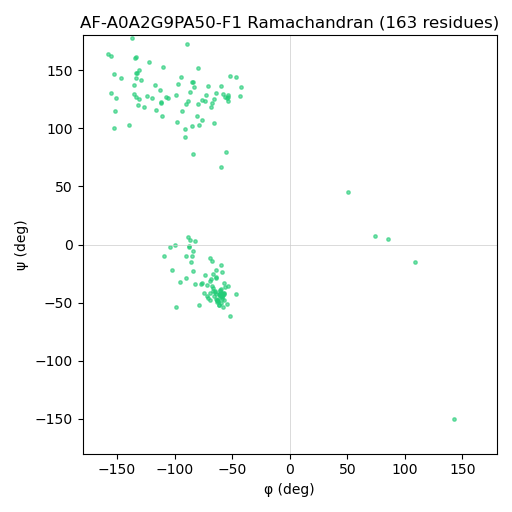
ATOM 674 O O . PHE A 1 83 ? 12.642 6.642 -6.055 1.00 96.25 83 PHE A O 1
ATOM 681 N N . GLU A 1 84 ? 13.705 5.400 -4.523 1.00 97.00 84 GLU A N 1
ATOM 682 C CA . GLU A 1 84 ? 12.492 4.969 -3.822 1.00 97.00 84 GLU A CA 1
ATOM 683 C C . GLU A 1 84 ? 11.694 6.156 -3.275 1.00 97.00 84 GLU A C 1
ATOM 685 O O . GLU A 1 84 ? 10.473 6.226 -3.427 1.00 97.00 84 GLU A O 1
ATOM 690 N N . THR A 1 85 ? 12.388 7.134 -2.687 1.00 96.56 85 THR A N 1
ATOM 691 C CA . THR A 1 85 ? 11.763 8.348 -2.152 1.00 96.56 85 THR A CA 1
ATOM 692 C C . THR A 1 85 ? 11.115 9.174 -3.258 1.00 96.56 85 THR A C 1
ATOM 694 O O . THR A 1 85 ? 10.008 9.682 -3.079 1.00 96.56 85 THR A O 1
ATOM 697 N N . GLU A 1 86 ? 11.783 9.332 -4.399 1.00 95.62 86 GLU A N 1
ATOM 698 C CA . GLU A 1 86 ? 11.222 10.036 -5.550 1.00 95.62 86 GLU A CA 1
ATOM 699 C C . GLU A 1 86 ? 9.987 9.310 -6.086 1.00 95.62 86 GLU A C 1
ATOM 701 O O . GLU A 1 86 ? 8.919 9.912 -6.221 1.00 95.62 86 GLU A O 1
ATOM 706 N N . LEU A 1 87 ? 10.111 8.003 -6.303 1.00 96.31 87 LEU A N 1
ATOM 707 C CA . LEU A 1 87 ? 9.070 7.194 -6.913 1.00 96.31 87 LEU A CA 1
ATOM 708 C C . LEU A 1 87 ? 7.836 7.035 -6.017 1.00 96.31 87 LEU A C 1
ATOM 710 O O . LEU A 1 87 ? 6.717 6.971 -6.521 1.00 96.31 87 LEU A O 1
ATOM 714 N N . SER A 1 88 ? 8.010 7.060 -4.691 1.00 96.94 88 SER A N 1
ATOM 715 C CA . SER A 1 88 ? 6.904 7.026 -3.720 1.00 96.94 88 SER A CA 1
ATOM 716 C C . SER A 1 88 ? 5.913 8.189 -3.861 1.00 96.94 88 SER A C 1
ATOM 718 O O . SER A 1 88 ? 4.792 8.113 -3.360 1.00 96.94 88 SER A O 1
ATOM 720 N N . ARG A 1 89 ? 6.309 9.272 -4.544 1.00 96.88 89 ARG A N 1
ATOM 721 C CA . ARG A 1 89 ? 5.459 10.445 -4.800 1.00 96.88 89 ARG A CA 1
ATOM 722 C C . ARG A 1 89 ? 4.668 10.335 -6.102 1.00 96.88 89 ARG A C 1
ATOM 724 O O . ARG A 1 89 ? 3.797 11.169 -6.345 1.00 96.88 89 ARG A O 1
ATOM 731 N N . HIS A 1 90 ? 4.966 9.348 -6.945 1.00 97.56 90 HIS A N 1
ATOM 732 C CA . HIS A 1 90 ? 4.296 9.188 -8.227 1.00 97.56 90 HIS A CA 1
ATOM 733 C C . HIS A 1 90 ? 2.853 8.684 -8.011 1.00 97.56 90 HIS A C 1
ATOM 735 O O . HIS A 1 90 ? 2.653 7.663 -7.356 1.00 97.56 90 HIS A O 1
ATOM 741 N N . PRO A 1 91 ? 1.821 9.330 -8.583 1.00 95.75 91 PRO A N 1
ATOM 742 C CA . PRO A 1 91 ? 0.417 9.029 -8.271 1.00 95.75 91 PRO A CA 1
ATOM 743 C C . PRO A 1 91 ? -0.025 7.613 -8.670 1.00 95.75 91 PRO A C 1
ATOM 745 O O . PRO A 1 91 ? -0.909 7.032 -8.043 1.00 95.75 91 PRO A O 1
ATOM 748 N N . ASN A 1 92 ? 0.586 7.042 -9.709 1.00 97.50 92 ASN A N 1
ATOM 749 C CA . ASN A 1 92 ? 0.325 5.666 -10.140 1.00 97.50 92 ASN A CA 1
ATOM 750 C C . ASN A 1 92 ? 1.133 4.614 -9.366 1.00 97.50 92 ASN A C 1
ATOM 752 O O . ASN A 1 92 ? 0.915 3.420 -9.572 1.00 97.50 92 ASN A O 1
ATOM 756 N N . VAL A 1 93 ? 2.055 5.027 -8.492 1.00 98.19 93 VAL A N 1
ATOM 757 C CA . VAL A 1 93 ? 2.844 4.134 -7.641 1.00 98.19 93 VAL A CA 1
ATOM 758 C C . VAL A 1 93 ? 2.125 3.996 -6.307 1.00 98.19 93 VAL A C 1
ATOM 760 O O . VAL A 1 93 ? 1.946 4.948 -5.560 1.00 98.19 93 VAL A O 1
ATOM 763 N N . THR A 1 94 ? 1.667 2.782 -6.026 1.00 96.44 94 THR A N 1
ATOM 764 C CA . THR A 1 94 ? 0.834 2.484 -4.853 1.00 96.44 94 THR A CA 1
ATOM 765 C C . THR A 1 94 ? 1.606 1.818 -3.724 1.00 96.44 94 THR A C 1
ATOM 767 O O . THR A 1 94 ? 1.180 1.895 -2.573 1.00 96.44 94 THR A O 1
ATOM 770 N N . CYS A 1 95 ? 2.738 1.184 -4.034 1.00 97.56 95 CYS A N 1
ATOM 771 C CA . CYS A 1 95 ? 3.675 0.651 -3.051 1.00 97.56 95 CYS A CA 1
ATOM 772 C C . CYS A 1 95 ? 5.101 0.754 -3.594 1.00 97.56 95 CYS A C 1
ATOM 774 O O . CYS A 1 95 ? 5.316 0.514 -4.782 1.00 97.56 95 CYS A O 1
ATOM 776 N N . VAL A 1 96 ? 6.051 1.041 -2.708 1.00 98.12 96 VAL A N 1
ATOM 777 C CA . VAL A 1 96 ? 7.492 0.910 -2.941 1.00 98.12 96 VAL A CA 1
ATOM 778 C C . VAL A 1 96 ? 8.048 0.150 -1.747 1.00 98.12 96 VAL A C 1
ATOM 780 O O . VAL A 1 96 ? 7.792 0.537 -0.605 1.00 98.12 96 VAL A O 1
ATOM 783 N N . TYR A 1 97 ? 8.742 -0.948 -2.008 1.00 97.81 97 TYR A N 1
ATOM 784 C CA . TYR A 1 97 ? 9.351 -1.787 -0.988 1.00 97.81 97 TYR A CA 1
ATOM 785 C C . TYR A 1 97 ? 10.842 -1.915 -1.266 1.00 97.81 97 TYR A C 1
ATOM 787 O O . TYR A 1 97 ? 11.203 -2.336 -2.362 1.00 97.81 97 TYR A O 1
ATOM 795 N N . ASP A 1 98 ? 11.655 -1.622 -0.258 1.00 96.38 98 ASP A N 1
ATOM 796 C CA . ASP A 1 98 ? 13.035 -2.098 -0.157 1.00 96.38 98 ASP A CA 1
ATOM 797 C C . ASP A 1 98 ? 12.974 -3.588 0.214 1.00 96.38 98 ASP A C 1
ATOM 799 O O . ASP A 1 98 ? 12.281 -3.970 1.172 1.00 96.38 98 ASP A O 1
ATOM 803 N N . VAL A 1 99 ? 13.591 -4.451 -0.594 1.00 96.56 99 VAL A N 1
ATOM 804 C CA . VAL A 1 99 ? 13.462 -5.905 -0.453 1.00 96.56 99 VAL A CA 1
ATOM 805 C C . VAL A 1 99 ? 14.811 -6.605 -0.470 1.00 96.56 99 VAL A C 1
ATOM 807 O O . VAL A 1 99 ? 15.758 -6.206 -1.135 1.00 96.56 99 VAL A O 1
ATOM 810 N N . THR A 1 100 ? 14.879 -7.736 0.228 1.00 92.25 100 THR A N 1
ATOM 811 C CA . THR A 1 100 ? 15.971 -8.688 0.038 1.00 92.25 100 THR A CA 1
ATOM 812 C C . THR A 1 100 ? 15.645 -9.609 -1.138 1.00 92.25 100 THR A C 1
ATOM 814 O O . THR A 1 100 ? 14.508 -10.060 -1.293 1.00 92.25 100 THR A O 1
ATOM 817 N N . GLY A 1 101 ? 16.638 -9.922 -1.970 1.00 89.94 101 GLY A N 1
ATOM 818 C CA . GLY A 1 101 ? 16.467 -10.834 -3.099 1.00 89.94 101 GLY A CA 1
ATOM 819 C C . GLY A 1 101 ? 17.259 -10.405 -4.326 1.00 89.94 101 GLY A C 1
ATOM 820 O O . GLY A 1 101 ? 18.334 -9.826 -4.207 1.00 89.94 101 GLY A O 1
ATOM 821 N N . THR A 1 102 ? 16.734 -10.743 -5.505 1.00 91.44 102 THR A N 1
ATOM 822 C CA . THR A 1 102 ? 17.359 -10.445 -6.806 1.00 91.44 102 THR A CA 1
ATOM 823 C C . THR A 1 102 ? 17.252 -8.972 -7.201 1.00 91.44 102 THR A C 1
ATOM 825 O O . THR A 1 102 ? 18.091 -8.489 -7.952 1.00 91.44 102 THR A O 1
ATOM 828 N N . PHE A 1 103 ? 16.234 -8.275 -6.697 1.00 97.88 103 PHE A N 1
ATOM 829 C CA . PHE A 1 103 ? 16.002 -6.851 -6.926 1.00 97.88 103 PHE A CA 1
ATOM 830 C C . PHE A 1 103 ? 16.258 -6.078 -5.637 1.00 97.88 103 PHE A C 1
ATOM 832 O O . PHE A 1 103 ? 16.062 -6.630 -4.555 1.00 97.88 103 PHE A O 1
ATOM 839 N N . ASP A 1 104 ? 16.637 -4.810 -5.768 1.00 97.12 104 ASP A N 1
ATOM 840 C CA . ASP A 1 104 ? 16.803 -3.900 -4.632 1.00 97.12 104 ASP A CA 1
ATOM 841 C C . ASP A 1 104 ? 15.451 -3.311 -4.200 1.00 97.12 104 ASP A C 1
ATOM 843 O O . ASP A 1 104 ? 15.193 -3.144 -3.011 1.00 97.12 104 ASP A O 1
ATOM 847 N N . SER A 1 105 ? 14.543 -3.075 -5.157 1.00 98.00 105 SER A N 1
ATOM 848 C CA . SER A 1 105 ? 13.196 -2.577 -4.868 1.00 98.00 105 SER A CA 1
ATOM 849 C C . SER A 1 105 ? 12.106 -3.358 -5.605 1.00 98.00 105 SER A C 1
ATOM 851 O O . SER A 1 105 ? 12.275 -3.793 -6.747 1.00 98.00 105 SER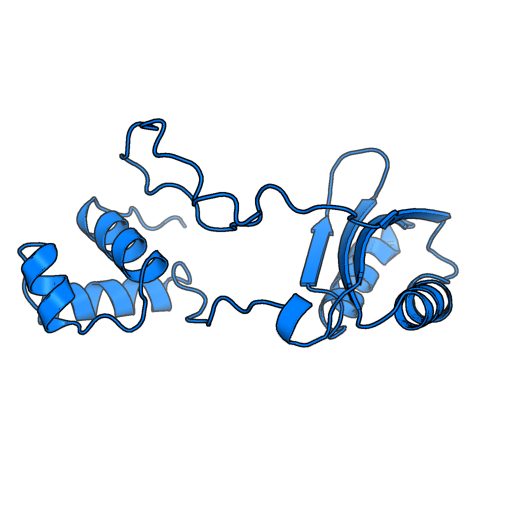 A O 1
ATOM 853 N N . VAL A 1 106 ? 10.933 -3.474 -4.975 1.00 98.38 106 VAL A N 1
ATOM 854 C CA . VAL A 1 106 ? 9.689 -3.948 -5.602 1.00 98.38 106 VAL A CA 1
ATOM 855 C C . VAL A 1 106 ? 8.630 -2.859 -5.532 1.00 98.38 106 VAL A C 1
ATOM 857 O O . VAL A 1 106 ? 8.288 -2.359 -4.461 1.00 98.38 106 VAL A O 1
ATOM 860 N N . ILE A 1 107 ? 8.068 -2.515 -6.686 1.00 98.31 107 ILE A N 1
ATOM 861 C CA . ILE A 1 107 ? 7.096 -1.433 -6.832 1.00 98.31 107 ILE A CA 1
ATOM 862 C C . ILE A 1 107 ? 5.767 -2.007 -7.315 1.00 98.31 107 ILE A C 1
ATOM 864 O O . ILE A 1 107 ? 5.728 -2.841 -8.218 1.00 98.31 107 ILE A O 1
ATOM 868 N N . VAL A 1 108 ? 4.660 -1.537 -6.740 1.00 98.44 108 VAL A N 1
ATOM 869 C CA . VAL A 1 108 ? 3.304 -1.884 -7.190 1.00 98.44 108 VAL A CA 1
ATOM 870 C C . VAL A 1 108 ? 2.645 -0.652 -7.780 1.00 98.44 108 VAL A C 1
ATOM 872 O O . VAL A 1 108 ? 2.479 0.360 -7.097 1.00 98.44 108 VAL A O 1
ATOM 875 N N . THR A 1 109 ? 2.215 -0.749 -9.031 1.00 98.56 109 THR A N 1
ATOM 876 C CA . THR A 1 109 ? 1.646 0.363 -9.797 1.00 98.56 109 THR A CA 1
ATOM 877 C C . THR A 1 109 ? 0.236 0.063 -10.293 1.00 98.56 109 THR A C 1
ATOM 879 O O . THR A 1 109 ? -0.162 -1.100 -10.415 1.00 98.56 109 THR A O 1
ATOM 882 N N . ARG A 1 110 ? -0.533 1.121 -10.572 1.00 98.38 110 ARG A N 1
ATOM 883 C CA . ARG A 1 110 ? -1.861 1.058 -11.198 1.00 98.38 110 ARG A CA 1
ATOM 884 C C . ARG A 1 110 ? -1.984 2.115 -12.293 1.00 98.38 110 ARG A C 1
ATOM 886 O O . ARG A 1 110 ? -1.757 3.291 -12.038 1.00 98.38 110 ARG A O 1
ATOM 893 N N . PHE A 1 111 ? -2.423 1.717 -13.478 1.00 98.38 111 PHE A N 1
ATOM 894 C CA . PHE A 1 111 ? -2.597 2.552 -14.667 1.00 98.38 111 PHE A CA 1
ATOM 895 C C . PHE A 1 111 ? -3.954 2.292 -15.317 1.00 98.38 111 PHE A C 1
ATOM 897 O O . PHE A 1 111 ? -4.573 1.252 -15.084 1.00 98.38 111 PHE A O 1
ATOM 904 N N . ARG A 1 112 ? -4.415 3.224 -16.156 1.00 97.81 112 ARG A N 1
ATOM 905 C CA . ARG A 1 112 ? -5.671 3.065 -16.906 1.00 97.81 112 ARG A CA 1
ATOM 906 C C . ARG A 1 112 ? -5.504 2.307 -18.217 1.00 97.81 112 ARG A C 1
ATOM 908 O O . ARG A 1 112 ? -6.485 1.880 -18.818 1.00 97.81 112 ARG A O 1
ATOM 915 N N . SER A 1 113 ? -4.266 2.147 -18.683 1.00 97.88 113 SER A N 1
ATOM 916 C CA . SER A 1 113 ? -3.960 1.394 -19.896 1.00 97.88 113 SER A CA 1
ATOM 917 C C . SER A 1 113 ? -2.530 0.857 -19.903 1.00 97.88 113 SER A C 1
ATOM 919 O O . SER A 1 113 ? -1.652 1.356 -19.200 1.00 97.88 113 SER A O 1
ATOM 921 N N . VAL A 1 114 ? -2.273 -0.130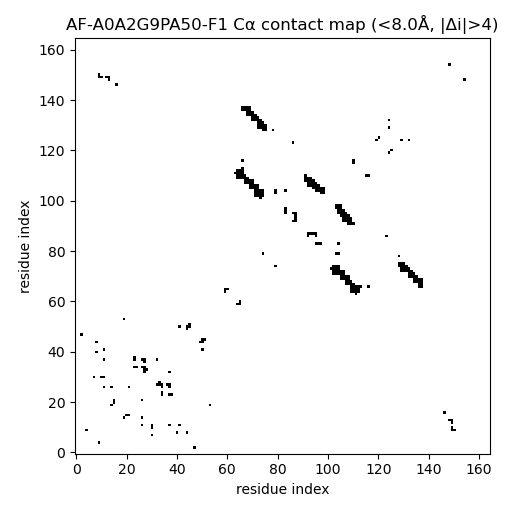 -20.766 1.00 97.06 114 VAL A N 1
ATOM 922 C CA . VAL A 1 114 ? -0.917 -0.661 -21.000 1.00 97.06 114 VAL A CA 1
ATOM 923 C C . VAL A 1 114 ? -0.001 0.411 -21.602 1.00 97.06 114 VAL A C 1
ATOM 925 O O . VAL A 1 114 ? 1.200 0.395 -21.364 1.00 97.06 114 VAL A O 1
ATOM 928 N N . ARG A 1 115 ? -0.559 1.384 -22.335 1.00 98.00 115 ARG A N 1
ATOM 929 C CA . ARG A 1 115 ? 0.199 2.514 -22.889 1.00 98.00 115 ARG A CA 1
ATOM 930 C C . ARG A 1 115 ? 0.729 3.441 -21.795 1.00 98.00 115 ARG A C 1
ATOM 932 O O . ARG A 1 115 ? 1.857 3.904 -21.896 1.00 98.00 115 ARG A O 1
ATOM 939 N N . GLU A 1 116 ? -0.068 3.708 -20.762 1.00 98.38 116 GLU A N 1
ATOM 940 C CA . GLU A 1 116 ? 0.389 4.488 -19.605 1.00 98.38 116 GLU A CA 1
ATOM 941 C C . GLU A 1 116 ? 1.500 3.756 -18.844 1.00 98.38 116 GLU A C 1
ATOM 943 O O . GLU A 1 116 ? 2.491 4.381 -18.475 1.00 98.38 116 GLU A O 1
ATOM 948 N N . LEU A 1 117 ? 1.377 2.432 -18.684 1.00 98.44 117 LEU A N 1
ATOM 949 C CA . LEU A 1 117 ? 2.451 1.605 -18.130 1.00 98.44 117 LEU A CA 1
ATOM 950 C C . LEU A 1 117 ? 3.726 1.696 -18.985 1.00 98.44 117 LEU A C 1
ATOM 952 O O . LEU A 1 117 ? 4.788 1.964 -18.440 1.00 98.44 117 LEU A O 1
ATOM 956 N N . ASP A 1 118 ? 3.639 1.515 -20.307 1.00 98.00 118 ASP A N 1
ATOM 957 C CA . ASP A 1 118 ? 4.797 1.624 -21.213 1.00 98.00 118 ASP A CA 1
ATOM 958 C C . ASP A 1 118 ? 5.477 2.997 -21.118 1.00 98.00 118 ASP A C 1
ATOM 960 O O . ASP A 1 118 ? 6.705 3.072 -21.065 1.00 98.00 118 ASP A O 1
ATOM 964 N N . SER A 1 119 ? 4.684 4.072 -21.032 1.00 98.00 119 SER A N 1
ATOM 965 C CA . SER A 1 119 ? 5.210 5.417 -20.800 1.00 98.00 119 SER A CA 1
ATOM 966 C C . SER A 1 119 ? 6.002 5.465 -19.500 1.00 98.00 119 SER A C 1
ATOM 968 O O . SER A 1 119 ? 7.169 5.829 -19.542 1.00 98.00 119 SER A O 1
ATOM 970 N N . PHE A 1 120 ? 5.412 5.030 -18.383 1.00 98.12 120 PHE A N 1
ATOM 971 C CA . PHE A 1 120 ? 6.070 5.007 -17.074 1.00 98.12 120 PHE A CA 1
ATOM 972 C C . PHE A 1 120 ? 7.375 4.199 -17.082 1.00 98.12 120 PHE A C 1
ATOM 974 O O . PHE A 1 120 ? 8.390 4.646 -16.552 1.00 98.12 120 PHE A O 1
ATOM 981 N N . LEU A 1 121 ? 7.391 3.028 -17.729 1.00 97.44 121 LEU A N 1
ATOM 982 C CA . LEU A 1 121 ? 8.608 2.219 -17.849 1.00 97.44 121 LEU A CA 1
ATOM 983 C C . LEU A 1 121 ? 9.718 2.979 -18.587 1.00 97.44 121 LEU A C 1
ATOM 985 O O . LEU A 1 121 ? 10.877 2.886 -18.196 1.00 97.44 121 LEU A O 1
ATOM 989 N N . LYS A 1 122 ? 9.374 3.742 -19.631 1.00 96.00 122 LYS A N 1
ATOM 990 C CA . LYS A 1 122 ? 10.330 4.491 -20.462 1.00 96.00 122 LYS A CA 1
ATOM 991 C C . LYS A 1 122 ? 10.726 5.852 -19.894 1.00 96.00 122 LYS A C 1
ATOM 993 O O . LYS A 1 122 ? 11.776 6.362 -20.274 1.00 96.00 122 LYS A O 1
ATOM 998 N N . THR A 1 123 ? 9.907 6.445 -19.030 1.00 94.50 123 THR A N 1
ATOM 999 C CA . THR A 1 123 ? 10.165 7.762 -18.432 1.00 94.50 123 THR A CA 1
ATOM 1000 C C . THR A 1 123 ? 10.753 7.643 -17.038 1.00 94.50 123 THR A C 1
ATOM 1002 O O . THR A 1 123 ? 11.815 8.196 -16.766 1.00 94.50 123 THR A O 1
ATOM 1005 N N . ASP A 1 124 ? 10.093 6.900 -16.156 1.00 95.62 124 ASP A N 1
ATOM 1006 C CA . ASP A 1 124 ? 10.410 6.882 -14.732 1.00 95.62 124 ASP A CA 1
ATOM 1007 C C . ASP A 1 124 ? 11.443 5.811 -14.383 1.00 95.62 124 ASP A C 1
ATOM 1009 O O . ASP A 1 124 ? 12.217 6.002 -13.442 1.00 95.62 124 ASP A O 1
ATOM 1013 N N . LEU A 1 125 ? 11.488 4.706 -15.141 1.00 95.38 125 LEU A N 1
ATOM 1014 C CA . LEU A 1 125 ? 12.392 3.577 -14.880 1.00 95.38 125 LEU A CA 1
ATOM 1015 C C . LEU A 1 125 ? 13.611 3.501 -15.813 1.00 95.38 125 LEU A C 1
ATOM 1017 O O . LEU A 1 125 ? 14.475 2.649 -15.614 1.00 95.38 125 LEU A O 1
ATOM 1021 N N . VAL A 1 126 ? 13.739 4.399 -16.793 1.00 94.81 126 VAL A N 1
ATOM 1022 C CA . VAL A 1 126 ? 14.965 4.520 -17.599 1.00 94.81 126 VAL A CA 1
ATOM 1023 C C . VAL A 1 126 ? 15.888 5.529 -16.931 1.00 94.81 126 VAL A C 1
ATOM 1025 O O . VAL A 1 126 ? 15.794 6.734 -17.156 1.00 94.81 126 VAL A O 1
ATOM 1028 N N . ARG A 1 127 ? 16.791 5.033 -16.080 1.0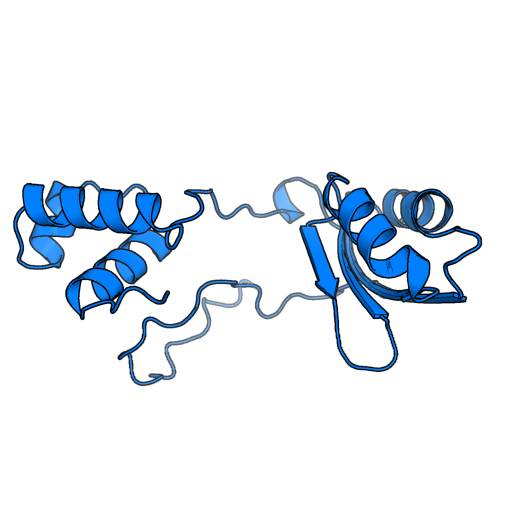0 95.25 127 ARG A N 1
ATOM 1029 C CA . ARG A 1 127 ? 17.766 5.866 -15.361 1.00 95.25 127 ARG A CA 1
ATOM 1030 C C . ARG A 1 127 ? 19.166 5.258 -15.435 1.00 95.25 127 ARG A C 1
ATOM 1032 O O . ARG A 1 127 ? 19.276 4.038 -15.387 1.00 95.25 127 ARG A O 1
ATOM 1039 N N . PRO A 1 128 ? 20.245 6.067 -15.465 1.00 95.25 128 PRO A N 1
ATOM 1040 C CA . PRO A 1 128 ? 21.617 5.551 -15.584 1.00 95.25 128 PRO A CA 1
ATOM 1041 C C . PRO A 1 128 ? 22.047 4.592 -14.465 1.00 95.25 128 PRO A C 1
ATOM 1043 O O . PRO A 1 128 ? 22.971 3.805 -14.641 1.00 95.25 128 PRO A O 1
ATOM 1046 N N . TYR A 1 129 ? 21.400 4.683 -13.302 1.00 95.88 129 TYR A N 1
ATOM 1047 C CA . TYR A 1 129 ? 21.691 3.871 -12.122 1.00 95.88 129 TYR A CA 1
ATOM 1048 C C . TYR A 1 129 ? 20.743 2.680 -11.935 1.00 95.88 129 TYR A C 1
ATOM 1050 O O . TYR A 1 129 ? 20.903 1.944 -10.962 1.00 95.88 129 TYR A O 1
ATOM 1058 N N . ILE A 1 130 ? 19.767 2.490 -12.828 1.00 97.00 130 ILE A N 1
ATOM 1059 C CA . ILE A 1 130 ? 18.923 1.292 -12.861 1.00 97.00 130 ILE A CA 1
ATOM 1060 C C . ILE A 1 130 ? 19.603 0.284 -13.780 1.00 97.00 130 ILE A C 1
ATOM 1062 O O . ILE A 1 130 ? 19.863 0.576 -14.946 1.00 97.00 130 ILE A O 1
ATOM 1066 N N . THR A 1 131 ? 19.922 -0.890 -13.246 1.00 95.62 131 THR A N 1
ATOM 1067 C CA . THR A 1 131 ? 20.653 -1.930 -13.982 1.00 95.62 131 THR A CA 1
ATOM 1068 C C . THR A 1 131 ? 19.722 -2.949 -14.616 1.00 95.62 131 THR A C 1
ATOM 1070 O O . THR A 1 131 ? 20.034 -3.482 -15.676 1.00 95.62 131 THR A O 1
ATOM 1073 N N . GLU A 1 132 ? 18.580 -3.219 -13.987 1.00 96.12 132 GLU A N 1
ATOM 1074 C CA . GLU A 1 132 ? 17.622 -4.212 -14.458 1.00 96.12 132 GLU A CA 1
ATOM 1075 C C . GLU A 1 132 ? 16.209 -3.863 -13.991 1.00 96.12 132 GLU A C 1
ATOM 1077 O O . GLU A 1 132 ? 16.014 -3.330 -12.897 1.00 96.12 132 GLU A O 1
ATOM 1082 N N . THR A 1 133 ? 15.216 -4.184 -14.821 1.00 97.44 133 THR A N 1
ATOM 1083 C CA . THR A 1 133 ? 13.806 -4.155 -14.429 1.00 97.44 133 THR A CA 1
ATOM 1084 C C . THR A 1 133 ? 13.109 -5.426 -14.888 1.00 97.44 133 THR A C 1
ATOM 1086 O O . THR A 1 133 ? 13.361 -5.928 -15.984 1.00 97.44 133 THR A O 1
ATOM 1089 N N . GLN A 1 134 ? 12.186 -5.928 -14.072 1.00 98.06 134 GLN A N 1
ATOM 1090 C CA . GLN A 1 134 ? 11.304 -7.028 -14.439 1.00 98.06 134 GLN A CA 1
ATOM 1091 C C . GLN A 1 134 ? 9.867 -6.666 -14.088 1.00 98.06 134 GLN A C 1
ATOM 1093 O O . GLN A 1 134 ? 9.542 -6.422 -12.929 1.00 98.06 134 GLN A O 1
ATOM 1098 N N . THR A 1 135 ? 8.998 -6.633 -15.097 1.00 98.25 135 THR A N 1
ATOM 1099 C CA . THR A 1 135 ? 7.600 -6.220 -14.941 1.00 98.25 135 THR A CA 1
ATOM 1100 C C . THR A 1 135 ? 6.660 -7.415 -15.038 1.00 98.25 135 THR A C 1
ATOM 1102 O O . THR A 1 135 ? 6.648 -8.137 -16.033 1.00 98.25 135 THR A O 1
ATOM 1105 N N . PHE A 1 136 ? 5.812 -7.570 -14.027 1.00 98.19 136 PHE A N 1
ATOM 1106 C CA . PHE A 1 136 ? 4.732 -8.544 -13.965 1.00 98.19 136 PHE A CA 1
ATOM 1107 C C . PHE A 1 136 ? 3.394 -7.812 -14.034 1.00 98.19 136 PHE A C 1
ATOM 1109 O O . PHE A 1 136 ? 2.999 -7.132 -13.086 1.00 98.19 136 PHE A O 1
ATOM 1116 N N . ILE A 1 137 ? 2.670 -7.962 -15.141 1.00 98.25 137 ILE A N 1
ATOM 1117 C CA . ILE A 1 137 ? 1.292 -7.469 -15.233 1.00 98.25 137 ILE A CA 1
ATOM 1118 C C . ILE A 1 137 ? 0.387 -8.435 -14.463 1.00 98.25 137 ILE A C 1
ATOM 1120 O O . ILE A 1 137 ? 0.366 -9.639 -14.723 1.00 98.25 137 ILE A O 1
ATOM 1124 N N . VAL A 1 138 ? -0.367 -7.909 -13.500 1.00 97.88 138 VAL A N 1
ATOM 1125 C CA . VAL A 1 138 ? -1.303 -8.693 -12.694 1.00 97.88 138 VAL A CA 1
ATOM 1126 C C . VAL A 1 138 ? -2.544 -8.977 -13.529 1.00 97.88 138 VAL A C 1
ATOM 1128 O O . VAL A 1 138 ? -3.365 -8.094 -13.750 1.00 97.88 138 VAL A O 1
ATOM 1131 N N . LEU A 1 139 ? -2.692 -10.226 -13.967 1.00 95.25 139 LEU A N 1
ATOM 1132 C CA . LEU A 1 139 ? -3.850 -10.658 -14.756 1.00 95.25 139 LEU A CA 1
ATOM 1133 C C . LEU A 1 139 ? -5.104 -10.864 -13.903 1.00 95.25 139 LEU A C 1
ATOM 1135 O O . LEU A 1 139 ? -6.217 -10.688 -14.376 1.00 95.25 139 LEU A O 1
ATOM 1139 N N . ASN A 1 140 ? -4.921 -11.319 -12.662 1.00 93.38 140 ASN A N 1
ATOM 1140 C CA . ASN A 1 140 ? -6.007 -11.708 -11.775 1.00 93.38 140 ASN A CA 1
ATOM 1141 C C . ASN A 1 140 ? -5.609 -11.498 -10.314 1.00 93.38 140 ASN A C 1
ATOM 1143 O O . ASN A 1 140 ? -4.626 -12.076 -9.844 1.00 93.38 140 ASN A O 1
ATOM 1147 N N . THR A 1 141 ? -6.420 -10.754 -9.564 1.00 93.12 141 THR A N 1
ATOM 1148 C CA . THR A 1 141 ? -6.232 -10.591 -8.117 1.00 93.12 141 THR A CA 1
ATOM 1149 C C . THR A 1 141 ? -7.154 -11.548 -7.368 1.00 93.12 141 THR A C 1
ATOM 1151 O O . THR A 1 141 ? -8.354 -11.324 -7.272 1.00 93.12 141 THR A O 1
ATOM 1154 N N . ARG A 1 142 ? -6.604 -12.633 -6.806 1.00 93.38 142 ARG A N 1
ATOM 1155 C CA . ARG A 1 142 ? -7.384 -13.553 -5.951 1.00 93.38 142 ARG A CA 1
ATOM 1156 C C . ARG A 1 142 ? -7.640 -12.986 -4.554 1.00 93.38 142 ARG A C 1
ATOM 1158 O O . ARG A 1 142 ? -8.674 -13.270 -3.960 1.00 93.38 142 ARG A O 1
ATOM 1165 N N . LYS A 1 143 ? -6.700 -12.198 -4.025 1.00 91.31 143 LYS A N 1
ATOM 1166 C CA . LYS A 1 143 ? -6.819 -11.503 -2.740 1.00 91.31 143 LYS A CA 1
ATOM 1167 C C . LYS A 1 143 ? -5.908 -10.279 -2.722 1.00 91.31 143 LYS A C 1
ATOM 1169 O O . LYS A 1 143 ? -4.719 -10.398 -2.994 1.00 91.31 143 LYS A O 1
ATOM 1174 N N . GLU A 1 144 ? -6.461 -9.132 -2.341 1.00 90.88 144 GLU A N 1
ATOM 1175 C CA . GLU A 1 144 ? -5.709 -7.924 -1.994 1.00 90.88 144 GLU A CA 1
ATOM 1176 C C . GLU A 1 144 ? -6.371 -7.259 -0.780 1.00 90.88 144 GLU A C 1
ATOM 1178 O O . GLU A 1 144 ? -7.456 -6.665 -0.846 1.00 90.88 144 GLU A O 1
ATOM 1183 N N . ASP A 1 145 ? -5.740 -7.455 0.373 1.00 88.69 145 ASP A N 1
ATOM 1184 C CA . ASP A 1 145 ? -6.201 -6.950 1.656 1.00 88.69 145 ASP A CA 1
ATOM 1185 C C . ASP A 1 145 ? -4.990 -6.725 2.561 1.00 88.69 145 ASP A C 1
ATOM 1187 O O . ASP A 1 145 ? -4.289 -7.679 2.894 1.00 88.69 145 ASP A O 1
ATOM 1191 N N . PHE A 1 146 ? -4.736 -5.465 2.913 1.00 86.00 146 PHE A N 1
ATOM 1192 C CA . PHE A 1 146 ? -3.591 -5.057 3.734 1.00 86.00 146 PHE A CA 1
ATOM 1193 C C . PHE A 1 146 ? -3.886 -5.114 5.238 1.00 86.00 146 PHE A C 1
ATOM 1195 O O . PHE A 1 146 ? -3.008 -4.833 6.048 1.00 86.00 146 PHE A O 1
ATOM 1202 N N . ARG A 1 147 ? -5.117 -5.477 5.616 1.00 84.31 147 ARG A N 1
ATOM 1203 C CA . ARG A 1 147 ? -5.514 -5.647 7.015 1.00 84.31 147 ARG A CA 1
ATOM 1204 C C . ARG A 1 147 ? -4.856 -6.887 7.606 1.00 84.31 147 ARG A C 1
ATOM 1206 O O . ARG A 1 147 ? -4.844 -7.954 6.984 1.00 84.31 147 ARG A O 1
ATOM 1213 N N . ILE A 1 148 ? -4.348 -6.756 8.825 1.00 74.56 148 ILE A N 1
ATOM 1214 C CA . ILE A 1 148 ? -3.727 -7.859 9.561 1.00 74.56 148 ILE A CA 1
ATOM 1215 C C . ILE A 1 148 ? -4.784 -8.451 10.502 1.00 74.56 148 ILE A C 1
ATOM 1217 O O . ILE A 1 148 ? -5.523 -7.698 11.135 1.00 74.56 148 ILE A O 1
ATOM 1221 N N . PRO A 1 149 ? -4.889 -9.786 10.642 1.00 65.56 149 PRO A N 1
ATOM 1222 C CA . PRO A 1 149 ? -5.756 -10.373 11.656 1.00 65.56 149 PRO A CA 1
ATOM 1223 C C . PRO A 1 149 ? -5.423 -9.796 13.037 1.00 65.56 149 PRO A C 1
ATOM 1225 O O . PRO A 1 149 ? -4.266 -9.835 13.454 1.00 65.56 149 PRO A O 1
ATOM 1228 N N . ALA A 1 150 ? -6.425 -9.278 13.752 1.00 57.72 150 ALA A N 1
ATOM 1229 C CA . ALA A 1 150 ? -6.217 -8.744 15.093 1.00 57.72 150 ALA A CA 1
ATOM 1230 C C . ALA A 1 150 ? -5.555 -9.812 15.982 1.00 57.72 150 ALA A C 1
ATOM 1232 O O . ALA A 1 150 ? -6.044 -10.951 16.064 1.00 57.72 150 ALA A O 1
ATOM 1233 N N . ALA A 1 151 ? -4.429 -9.454 16.610 1.00 50.69 151 ALA A N 1
ATOM 1234 C CA . ALA A 1 151 ? -3.681 -10.340 17.493 1.00 50.69 151 ALA A CA 1
ATOM 1235 C C . ALA A 1 151 ? -4.625 -10.903 18.570 1.00 50.69 151 ALA A C 1
ATOM 1237 O O . ALA A 1 151 ? -5.311 -10.156 19.260 1.00 50.69 151 ALA A O 1
ATOM 1238 N N . GLY A 1 152 ? -4.710 -12.234 18.663 1.00 47.88 152 GLY A N 1
ATOM 1239 C CA . GLY A 1 152 ? -5.625 -12.942 19.571 1.00 47.88 152 GLY A CA 1
ATOM 1240 C C . GLY A 1 152 ? -6.795 -13.648 18.880 1.00 47.88 152 GLY A C 1
ATOM 1241 O O . GLY A 1 152 ? -7.391 -14.563 19.454 1.00 47.88 152 GLY A O 1
ATOM 1242 N N . THR A 1 153 ? -7.075 -13.336 17.615 1.00 43.34 153 THR A N 1
ATOM 1243 C CA . THR A 1 153 ? -7.977 -14.165 16.812 1.00 43.34 153 THR A CA 1
ATOM 1244 C C . THR A 1 153 ? -7.187 -15.384 16.348 1.00 43.34 153 THR A C 1
ATOM 1246 O O . THR A 1 153 ? -6.380 -15.283 15.424 1.00 43.34 153 THR A O 1
ATOM 1249 N N . LYS A 1 154 ? -7.390 -16.557 16.976 1.00 39.44 154 LYS A N 1
ATOM 1250 C 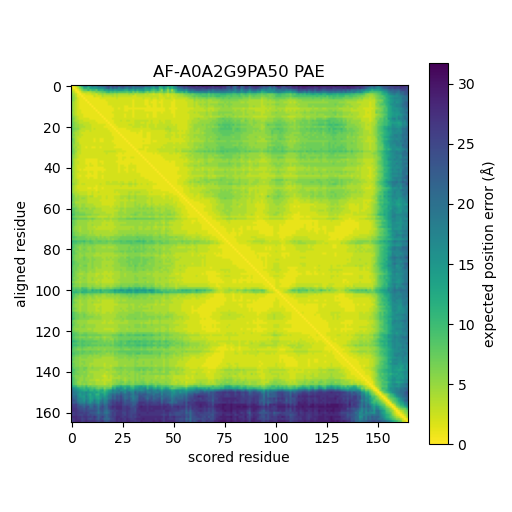CA . LYS A 1 154 ? -7.024 -17.835 16.334 1.00 39.44 154 LYS A CA 1
ATOM 1251 C C . LYS A 1 154 ? -7.489 -17.726 14.885 1.00 39.44 154 LYS A C 1
ATOM 1253 O O . LYS A 1 154 ? -8.654 -17.377 14.687 1.00 39.44 154 LYS A O 1
ATOM 1258 N N . LEU A 1 155 ? -6.601 -17.982 13.921 1.00 40.59 155 LEU A N 1
ATOM 1259 C CA . LEU A 1 155 ? -6.927 -18.087 12.498 1.00 40.59 155 LEU A CA 1
ATOM 1260 C C . LEU A 1 155 ? -8.024 -19.150 12.337 1.00 40.59 155 LEU A C 1
ATOM 1262 O O . LEU A 1 155 ? -7.766 -20.308 12.021 1.00 40.59 155 LEU A O 1
ATOM 1266 N N . LYS A 1 156 ? -9.278 -18.788 12.603 1.00 39.03 156 LYS A N 1
ATOM 1267 C CA . LYS A 1 156 ? -10.411 -19.515 12.074 1.00 39.03 156 LYS A CA 1
ATOM 1268 C C . LYS A 1 156 ? -10.272 -19.314 10.577 1.00 39.03 156 LYS A C 1
ATOM 1270 O O . LYS A 1 156 ? -10.058 -18.191 10.127 1.00 39.03 156 LYS A O 1
ATOM 1275 N N . LYS A 1 157 ? -10.348 -20.408 9.825 1.00 39.25 157 LYS A N 1
ATOM 1276 C CA . LYS A 1 157 ? -10.524 -20.409 8.372 1.00 39.25 157 LYS A CA 1
ATOM 1277 C C . LYS A 1 157 ? -11.847 -19.691 8.045 1.00 39.25 157 LYS A C 1
ATOM 1279 O O . LYS A 1 157 ? -12.830 -20.330 7.699 1.00 39.25 157 LYS A O 1
ATOM 128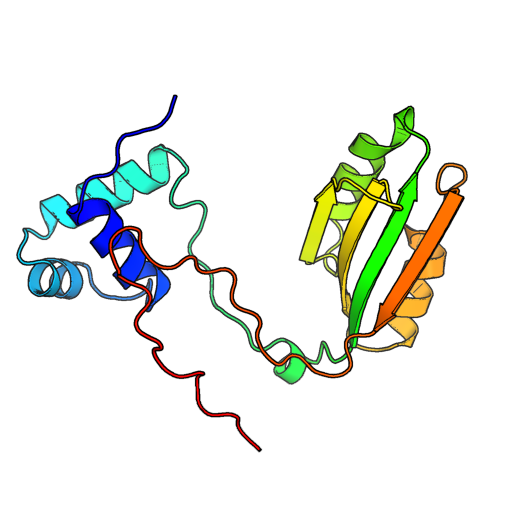4 N N . THR A 1 158 ? -11.940 -18.388 8.289 1.00 40.81 158 THR A N 1
ATOM 1285 C CA . THR A 1 158 ? -13.108 -17.578 7.967 1.00 40.81 158 THR A CA 1
ATOM 1286 C C . THR A 1 158 ? -13.014 -17.267 6.492 1.00 40.81 158 THR A C 1
ATOM 1288 O O . THR A 1 158 ? -11.994 -16.754 6.029 1.00 40.81 158 THR A O 1
ATOM 1291 N N . GLY A 1 159 ? -14.053 -17.703 5.785 1.00 42.53 159 GLY A N 1
ATOM 1292 C CA . GLY A 1 159 ? -14.121 -17.817 4.342 1.00 42.53 159 GLY A CA 1
ATOM 1293 C C . GLY A 1 159 ? -13.623 -16.587 3.604 1.00 42.53 159 GLY A C 1
ATOM 1294 O O . GLY A 1 159 ? -13.829 -15.447 4.023 1.00 42.53 159 GLY A O 1
ATOM 1295 N N . MET A 1 160 ? -12.985 -16.870 2.470 1.00 39.28 160 MET A N 1
ATOM 1296 C CA . MET A 1 160 ? -12.844 -15.908 1.389 1.00 39.28 160 MET A CA 1
ATOM 1297 C C . MET A 1 160 ? -14.176 -15.164 1.206 1.00 39.28 160 MET A C 1
ATOM 1299 O O . MET A 1 160 ? -15.225 -15.816 1.218 1.00 39.28 160 MET A O 1
ATOM 1303 N N . PRO A 1 161 ? -14.164 -13.829 1.042 1.00 40.81 161 PRO A N 1
ATOM 1304 C CA . PRO A 1 161 ? -15.340 -13.143 0.522 1.00 40.81 161 PRO A CA 1
ATOM 1305 C C . PRO A 1 161 ? -15.770 -13.832 -0.785 1.00 40.81 161 PRO A C 1
ATOM 1307 O O . PRO A 1 161 ? -14.901 -14.351 -1.498 1.00 40.81 161 PRO A O 1
ATOM 1310 N N . PRO A 1 162 ? -17.083 -13.911 -1.067 1.00 33.66 162 PRO A N 1
ATOM 1311 C CA . PRO A 1 162 ? -17.587 -14.644 -2.217 1.00 33.66 162 PRO A CA 1
ATOM 1312 C C . PRO A 1 162 ? -16.880 -14.157 -3.478 1.00 33.66 162 PRO A C 1
ATOM 1314 O O . PRO A 1 162 ? -16.774 -12.957 -3.733 1.00 33.66 162 PRO A O 1
ATOM 1317 N N . ILE A 1 163 ? -16.351 -15.120 -4.228 1.00 42.62 163 ILE A N 1
ATOM 1318 C CA . ILE A 1 163 ? -15.789 -14.897 -5.551 1.00 42.62 163 ILE A CA 1
ATOM 1319 C C . ILE A 1 163 ? -16.978 -14.475 -6.414 1.00 42.62 163 ILE A C 1
ATOM 1321 O O . ILE A 1 163 ? -17.824 -15.309 -6.734 1.00 42.62 163 ILE A O 1
ATOM 1325 N N . HIS A 1 164 ? -17.092 -13.186 -6.727 1.00 39.59 164 HIS A N 1
ATOM 1326 C CA . HIS A 1 164 ? -17.998 -12.776 -7.789 1.00 39.59 164 HIS A CA 1
ATOM 1327 C C . HIS A 1 164 ? -17.430 -13.318 -9.102 1.00 39.59 164 HIS A C 1
ATOM 1329 O O . HIS A 1 164 ? -16.248 -13.134 -9.397 1.00 39.59 164 HIS A O 1
ATOM 1335 N N . SER A 1 165 ? -18.271 -14.116 -9.760 1.00 36.66 165 SER A N 1
ATOM 1336 C CA . SER A 1 165 ? -18.050 -14.749 -11.063 1.00 36.66 165 SER A CA 1
ATOM 1337 C C . SER A 1 165 ? -18.080 -13.709 -12.167 1.00 36.66 165 SER A C 1
ATOM 1339 O O . SER A 1 165 ? -18.900 -12.774 -12.030 1.00 36.66 165 SER A O 1
#

Foldseek 3Di:
DDDDDDPLLLLLVVVCLVPVPDDLVRSCVVSVHDSVVSVVSVVVCVVVCVCVDRDDDDDVVVVLQVWKKKKFWAFAPVCLVVLQVVVVPPPQWPDWDQDPDPGRIITIGTHNDVVVVVVCCVPSVPDPGTDDMDMDIDPDDPDDDPDDPRPPPDPDCPDDDDDDD

Secondary structure (DSSP, 8-state):
-PPPPPHHHHHHHHHHHH-TT--HHHHHHHTTS-HHHHHHHHHHHHHTTSS--------TTTTT--EEEEEEEEE-GGGHHHHHHHHTT-TTEEEEEE-SSS-SEEEEEEESSHHHHHHHHHHTS--TTEEEEEEEE----S----PPPPTT-------------